Protein AF-A0A3C1A4G2-F1 (afdb_monomer)

Foldseek 3Di:
DAWFQFKKKKAWCDFADDDPFDDHGFIWIDLPPDIDGGDDPQQCVVCVVVLRCLRRPDADPPDPDRQWDWDARPPVRRIIMIMGTDPVDRSDDPDD

Nearest PDB structures (foldseek):
  6unq-assembly1_A  TM=2.498E-01  e=4.099E+00  Homo sapiens
  1rz2-assembly1_A  TM=2.563E-01  e=4.904E+00  Bacillus anthracis str. Ames
  1pyb-assembly2_D  TM=3.276E-01  e=7.911E+00  Aquifex aeolicus
  6unr-assembly1_A  TM=2.604E-01  e=7.452E+00  Homo sapiens

Radius of gyration: 13.67 Å; Cα contacts (8 Å, |Δi|>4): 179; chains: 1; bounding box: 32×28×38 Å

pLDDT: mean 89.45, std 11.83, range [45.28, 97.94]

Solvent-accessible surface area (backbone atoms only — not comparable to full-atom values): 5611 Å² total; per-residue (Å²): 133,82,72,60,31,23,26,31,37,38,33,31,71,42,67,55,82,77,61,98,87,65,53,74,68,45,56,31,44,32,59,88,83,54,74,51,64,88,73,58,67,68,49,46,66,73,42,43,67,58,54,52,39,40,20,57,69,45,67,56,88,87,41,90,49,60,49,44,51,76,47,63,30,82,73,84,47,25,34,34,32,37,41,34,44,35,87,91,46,61,64,47,71,74,86,128

Secondary structure (DSSP, 8-state):
----EEEEEEEEEEESS--SS--TT-EEEE-SS-EES---HHHHHHHHHHHHHHHTT---TT-SSTTEEEEE-TTTT-EEEEEEEEEEEEEE----

Sequence (96 aa):
MADYGFKTKVTVKEINGDCEIHKVGDEIVCDGLAFEGKICSVALASMFPHIYALAWGAEFPWDKDKDITTWACPDRGKVIFELRRDRSNPWRQKER

Mean predicted aligned error: 4.76 Å

Structure (mmCIF, N/CA/C/O backbone):
data_AF-A0A3C1A4G2-F1
#
_entry.id   AF-A0A3C1A4G2-F1
#
loop_
_atom_site.group_PDB
_atom_site.id
_atom_site.type_symbol
_atom_site.label_atom_id
_atom_site.label_alt_id
_atom_site.label_comp_id
_atom_site.label_asym_id
_atom_site.label_entity_id
_atom_site.label_seq_id
_atom_site.pdbx_PDB_ins_code
_atom_site.Cartn_x
_atom_site.Cartn_y
_atom_site.Cartn_z
_atom_site.occupancy
_atom_site.B_iso_or_equiv
_atom_site.auth_seq_id
_atom_site.auth_comp_id
_atom_site.auth_asym_id
_atom_site.auth_atom_id
_atom_site.pdbx_PDB_model_num
ATOM 1 N N . MET A 1 1 ? 17.896 -4.994 -20.016 1.00 45.28 1 MET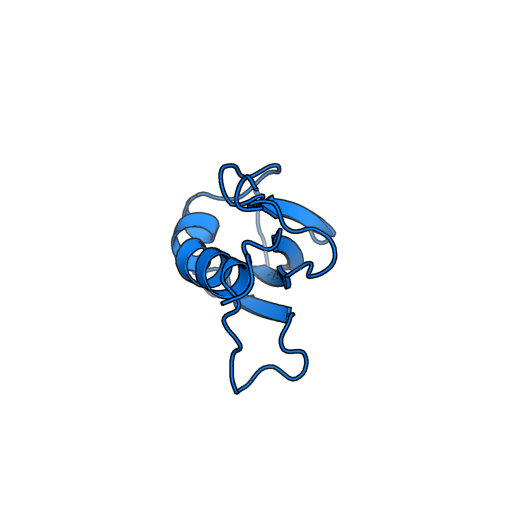 A N 1
ATOM 2 C CA . MET A 1 1 ? 17.215 -4.947 -18.706 1.00 45.28 1 MET A CA 1
ATOM 3 C C . MET A 1 1 ? 16.348 -3.707 -18.736 1.00 45.28 1 MET A C 1
ATOM 5 O O . MET A 1 1 ? 16.916 -2.628 -18.801 1.00 45.28 1 MET A O 1
ATOM 9 N N . ALA A 1 2 ? 15.031 -3.877 -18.886 1.00 45.59 2 ALA A N 1
ATOM 10 C CA . ALA A 1 2 ? 14.098 -2.768 -19.094 1.00 45.59 2 ALA A CA 1
ATOM 11 C C . ALA A 1 2 ? 14.112 -1.815 -17.894 1.00 45.59 2 ALA A C 1
ATOM 13 O O . ALA A 1 2 ? 14.386 -2.256 -16.786 1.00 45.59 2 ALA A O 1
ATOM 14 N N . ASP A 1 3 ? 13.862 -0.535 -18.137 1.00 56.97 3 ASP A N 1
ATOM 15 C CA . ASP A 1 3 ? 13.741 0.539 -17.152 1.00 56.97 3 ASP A CA 1
ATOM 16 C C . ASP A 1 3 ? 12.428 0.392 -16.371 1.00 56.97 3 ASP A C 1
ATOM 18 O O . ASP A 1 3 ? 11.365 0.386 -16.986 1.00 56.97 3 ASP A O 1
ATOM 22 N N . TYR A 1 4 ? 12.452 0.213 -15.044 1.00 61.53 4 TYR A N 1
ATOM 23 C CA . TYR A 1 4 ? 11.219 -0.156 -14.333 1.00 61.53 4 TYR A CA 1
ATOM 24 C C . TYR A 1 4 ? 11.188 0.269 -12.863 1.00 61.53 4 TYR A C 1
ATOM 26 O O . TYR A 1 4 ? 11.518 -0.488 -11.960 1.00 61.53 4 TYR A O 1
ATOM 34 N N . GLY A 1 5 ? 10.756 1.505 -12.625 1.00 80.56 5 GLY A N 1
ATOM 35 C CA . GLY A 1 5 ? 10.133 1.885 -11.359 1.00 80.56 5 GLY A CA 1
ATOM 36 C C . GLY A 1 5 ? 8.688 2.288 -11.635 1.00 80.56 5 GLY A C 1
ATOM 37 O O . GLY A 1 5 ? 8.485 3.283 -12.329 1.00 80.56 5 GLY A O 1
ATOM 38 N N . PHE A 1 6 ? 7.707 1.513 -11.171 1.00 89.25 6 PHE A N 1
ATOM 39 C CA . PHE A 1 6 ? 6.278 1.677 -11.483 1.00 89.25 6 PHE A CA 1
ATOM 40 C C . PHE A 1 6 ? 5.483 2.287 -10.347 1.00 89.25 6 PHE A C 1
ATOM 42 O O . PHE A 1 6 ? 5.454 1.690 -9.271 1.00 89.25 6 PHE A O 1
ATOM 49 N N . LYS A 1 7 ? 4.760 3.389 -10.591 1.00 92.06 7 LYS A N 1
ATOM 50 C CA . LYS A 1 7 ? 3.946 4.035 -9.549 1.00 92.06 7 LYS A CA 1
ATOM 51 C C . LYS A 1 7 ? 3.075 3.013 -8.828 1.00 92.06 7 LYS A C 1
ATOM 53 O O . LYS A 1 7 ? 2.499 2.121 -9.448 1.00 92.06 7 LYS A O 1
ATOM 58 N N . THR A 1 8 ? 2.987 3.145 -7.513 1.00 94.56 8 THR A N 1
ATOM 59 C CA . THR A 1 8 ? 2.138 2.282 -6.695 1.00 94.56 8 THR A CA 1
ATOM 60 C C . THR A 1 8 ? 1.061 3.111 -6.024 1.00 94.56 8 THR A C 1
ATOM 62 O O . THR A 1 8 ? 1.268 4.272 -5.675 1.00 94.56 8 THR A 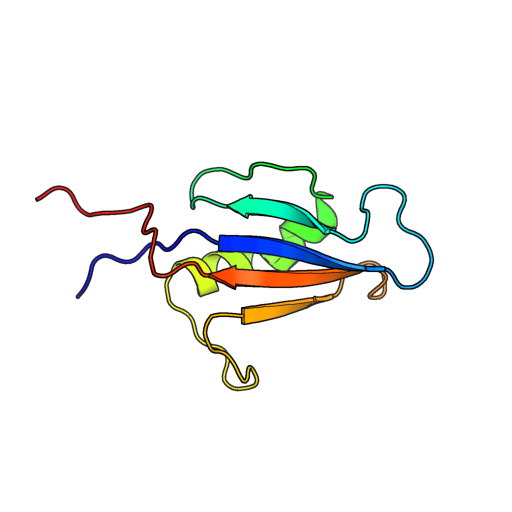O 1
ATOM 65 N N . LYS A 1 9 ? -0.113 2.518 -5.860 1.00 96.19 9 LYS A N 1
ATOM 66 C CA . LY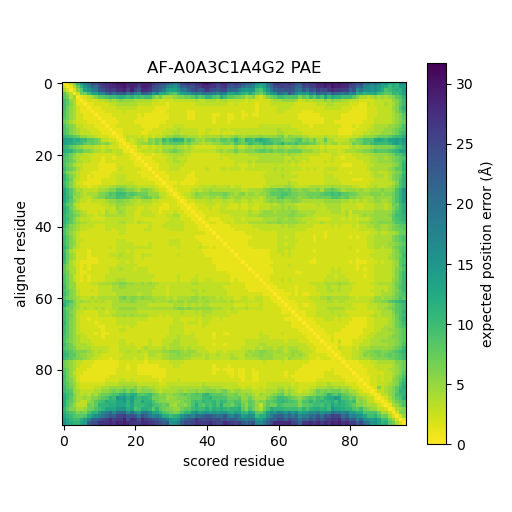S A 1 9 ? -1.241 3.115 -5.165 1.00 96.19 9 LYS A CA 1
ATOM 67 C C . LYS A 1 9 ? -1.656 2.208 -4.028 1.00 96.19 9 LYS A C 1
ATOM 69 O O . LYS A 1 9 ? -1.884 1.020 -4.230 1.00 96.19 9 LYS A O 1
ATOM 74 N N . VAL A 1 10 ? -1.774 2.783 -2.847 1.00 97.25 10 VAL A N 1
ATOM 75 C CA . VAL A 1 10 ? -2.336 2.144 -1.666 1.00 97.25 10 VAL A CA 1
ATOM 76 C C . VAL A 1 10 ? -3.777 2.612 -1.543 1.00 97.25 10 VAL A C 1
ATOM 78 O O . VAL A 1 10 ? -4.038 3.806 -1.627 1.00 97.25 10 VAL A O 1
ATOM 81 N N . THR A 1 11 ? -4.718 1.697 -1.356 1.00 97.88 11 THR A N 1
ATOM 82 C CA . THR A 1 11 ? -6.137 2.010 -1.155 1.00 97.88 11 THR A CA 1
ATOM 83 C C . THR A 1 11 ? -6.645 1.313 0.096 1.00 97.88 11 THR A C 1
ATOM 85 O O . THR A 1 11 ? -6.404 0.121 0.280 1.00 97.88 11 THR A O 1
ATOM 88 N N . VAL A 1 12 ? -7.377 2.022 0.951 1.00 97.81 12 VAL A N 1
ATOM 89 C CA . VAL A 1 12 ? -8.058 1.403 2.094 1.00 97.81 12 VAL A CA 1
ATOM 90 C C . VAL A 1 12 ? -9.296 0.660 1.596 1.00 97.81 12 VAL A C 1
ATOM 92 O O . VAL A 1 12 ? -10.256 1.279 1.135 1.00 97.81 12 VAL A O 1
ATOM 95 N N . LYS A 1 13 ? -9.284 -0.672 1.685 1.00 97.56 13 LYS A N 1
ATOM 96 C CA . LYS A 1 13 ? -10.389 -1.529 1.225 1.00 97.56 13 LYS A CA 1
ATOM 97 C C . LYS A 1 13 ? -11.424 -1.777 2.300 1.00 97.56 13 LYS A C 1
ATOM 99 O O . LYS A 1 13 ? -12.615 -1.783 2.010 1.00 97.56 13 LYS A O 1
ATOM 104 N N . GLU A 1 14 ? -10.959 -2.004 3.518 1.00 97.00 14 GLU A N 1
ATOM 105 C CA . GLU A 1 14 ? -11.796 -2.468 4.614 1.00 97.00 14 GLU A CA 1
ATOM 106 C C . GLU A 1 14 ? -11.260 -1.933 5.935 1.00 97.00 14 GLU A C 1
ATOM 108 O O . GLU A 1 14 ? -10.045 -1.820 6.122 1.00 97.00 14 GLU A O 1
ATOM 113 N N . ILE A 1 15 ? -12.177 -1.613 6.846 1.00 96.50 15 ILE A N 1
ATOM 114 C CA . ILE A 1 15 ? -11.867 -1.272 8.229 1.00 96.50 15 ILE A CA 1
ATOM 115 C C . ILE A 1 15 ? -12.692 -2.192 9.125 1.00 96.50 15 ILE A C 1
ATOM 117 O O . ILE A 1 15 ? -13.920 -2.163 9.101 1.00 96.50 15 ILE A O 1
ATOM 121 N N . ASN A 1 16 ? -11.988 -2.998 9.910 1.00 92.31 16 ASN A N 1
ATOM 122 C CA . ASN A 1 16 ? -12.521 -3.910 10.906 1.00 92.31 16 ASN A CA 1
ATOM 123 C C . ASN A 1 16 ? -12.415 -3.267 12.288 1.00 92.31 16 ASN A C 1
ATOM 125 O O . ASN A 1 16 ? -11.334 -3.196 12.874 1.00 92.31 16 ASN A O 1
ATOM 129 N N . GLY A 1 17 ? -13.552 -2.805 12.806 1.00 88.56 17 GLY A N 1
ATOM 130 C CA . GLY A 1 17 ? -13.617 -2.027 14.041 1.00 88.56 17 GLY A CA 1
ATOM 131 C C . GLY A 1 17 ? -13.464 -0.534 13.765 1.00 88.56 17 GLY A C 1
ATOM 132 O O . GLY A 1 17 ? -14.152 0.009 12.901 1.00 88.56 17 GLY A O 1
ATOM 133 N N . ASP A 1 18 ? -12.583 0.129 14.509 1.00 89.06 18 ASP A N 1
ATOM 134 C CA . ASP A 1 18 ? -12.348 1.569 14.435 1.00 89.06 18 ASP A CA 1
ATOM 135 C C . ASP A 1 18 ? -10.935 1.912 13.935 1.00 89.06 18 ASP A C 1
ATOM 137 O O . ASP A 1 18 ? -9.939 1.274 14.277 1.00 89.06 18 ASP A O 1
ATOM 141 N N . CYS A 1 19 ? -10.846 2.964 13.122 1.00 93.31 19 CYS A N 1
ATOM 142 C CA . CYS A 1 19 ? -9.598 3.650 12.820 1.00 93.31 19 CYS A CA 1
ATOM 143 C C . CYS A 1 19 ? -9.875 5.153 12.774 1.00 93.31 19 CYS A C 1
ATOM 145 O O . CYS A 1 19 ? -10.693 5.612 11.982 1.00 93.31 19 CYS A O 1
ATOM 147 N N . GLU A 1 20 ? -9.188 5.930 13.607 1.00 91.88 20 GLU A N 1
ATOM 148 C CA . GLU A 1 20 ? -9.396 7.385 13.683 1.00 91.88 20 GLU A CA 1
ATOM 149 C C . GLU A 1 20 ? -8.719 8.150 12.533 1.00 91.88 20 GLU A C 1
ATOM 151 O O . GLU A 1 20 ? -9.020 9.317 12.287 1.00 91.88 20 GLU A O 1
ATOM 156 N N . ILE A 1 21 ? -7.790 7.495 11.830 1.00 93.69 21 ILE A N 1
ATOM 157 C CA . ILE A 1 21 ? -6.938 8.119 10.810 1.00 93.69 21 ILE A CA 1
ATOM 158 C C . ILE A 1 21 ? -7.481 7.868 9.402 1.00 93.69 21 ILE A C 1
ATOM 160 O O . ILE A 1 21 ? -7.449 8.771 8.568 1.00 93.69 21 ILE A O 1
ATOM 164 N N . HIS A 1 22 ? -7.952 6.648 9.144 1.00 94.62 22 HIS A N 1
ATOM 165 C CA . HIS A 1 22 ? -8.274 6.158 7.808 1.00 94.62 22 HIS A CA 1
ATOM 166 C C . HIS A 1 22 ? -9.768 5.925 7.611 1.00 94.62 22 HIS A C 1
ATOM 168 O O . HIS A 1 22 ? -10.490 5.585 8.549 1.00 94.62 22 HIS A O 1
ATOM 174 N N . LYS A 1 23 ? -10.214 6.045 6.361 1.00 95.31 23 LYS A N 1
ATOM 175 C CA . LYS A 1 23 ? -11.562 5.703 5.900 1.00 95.31 23 LYS A CA 1
ATOM 176 C C . LYS A 1 23 ? -11.484 4.805 4.672 1.00 95.31 23 LYS A C 1
ATOM 178 O O . LYS A 1 23 ? -10.526 4.863 3.906 1.00 95.31 23 LYS A O 1
ATOM 183 N N . VAL A 1 24 ? -12.505 3.971 4.476 1.00 97.00 24 VAL A N 1
ATOM 184 C CA . VAL A 1 24 ? -12.617 3.150 3.262 1.00 97.00 24 VAL A CA 1
ATOM 185 C C . VAL A 1 24 ? -12.635 4.060 2.035 1.00 97.00 24 VAL A C 1
ATOM 187 O O . VAL A 1 24 ? -13.404 5.019 1.986 1.00 97.00 24 VAL A O 1
ATOM 190 N N . GLY A 1 25 ? -11.782 3.748 1.061 1.00 96.31 25 GLY A N 1
ATOM 191 C CA . GLY A 1 25 ? -11.584 4.550 -0.144 1.00 96.31 25 GLY A CA 1
ATOM 192 C C . GLY A 1 25 ? -10.478 5.601 -0.049 1.00 96.31 25 GLY A C 1
ATOM 193 O O . GLY A 1 25 ? -10.194 6.223 -1.067 1.00 96.31 25 GLY A O 1
ATOM 194 N N . ASP A 1 26 ? -9.826 5.787 1.105 1.00 96.56 26 ASP A N 1
ATOM 195 C CA . ASP A 1 26 ? -8.619 6.618 1.167 1.00 96.56 26 ASP A CA 1
ATOM 196 C C . ASP A 1 26 ? -7.543 6.046 0.236 1.00 96.56 26 ASP A C 1
ATOM 198 O O . ASP A 1 26 ? -7.254 4.844 0.260 1.00 96.56 26 ASP A O 1
ATOM 202 N N . GLU A 1 27 ? -6.929 6.923 -0.555 1.00 96.81 27 GLU A N 1
ATOM 203 C CA . GLU A 1 27 ? -5.870 6.579 -1.497 1.00 96.81 27 GLU A CA 1
ATOM 204 C C . GLU A 1 27 ? -4.567 7.289 -1.124 1.00 96.81 27 GLU A C 1
ATOM 206 O O . GLU A 1 27 ? -4.557 8.474 -0.781 1.00 96.81 27 GLU A O 1
ATOM 211 N N . ILE A 1 28 ? -3.457 6.557 -1.211 1.00 95.62 28 ILE A N 1
ATOM 212 C CA . ILE A 1 28 ? -2.105 7.106 -1.124 1.00 95.62 28 ILE A CA 1
ATOM 213 C C . ILE A 1 28 ? -1.348 6.708 -2.384 1.00 95.62 28 ILE A C 1
ATOM 215 O O . ILE A 1 28 ? -1.232 5.522 -2.699 1.00 95.62 28 ILE A O 1
ATOM 219 N N . VAL A 1 29 ? -0.818 7.692 -3.100 1.00 94.44 29 VAL A N 1
ATOM 220 C CA . VAL A 1 29 ? 0.002 7.470 -4.292 1.00 94.44 29 VAL A CA 1
ATOM 221 C C . VAL A 1 29 ? 1.470 7.523 -3.894 1.00 94.44 29 VAL A C 1
ATOM 223 O O . VAL A 1 29 ? 1.903 8.430 -3.191 1.00 94.44 29 VAL A O 1
ATOM 226 N N . CYS A 1 30 ? 2.237 6.534 -4.338 1.00 91.12 30 CYS A N 1
ATOM 227 C CA . CYS A 1 30 ? 3.676 6.459 -4.154 1.00 91.12 30 CYS A CA 1
ATOM 228 C C . CYS A 1 30 ? 4.356 6.445 -5.524 1.00 91.12 30 CYS A C 1
ATOM 230 O O . CYS A 1 30 ? 4.205 5.506 -6.315 1.00 91.12 30 CYS A O 1
ATOM 232 N N . ASP A 1 31 ? 5.117 7.499 -5.799 1.00 84.50 31 ASP A N 1
ATOM 233 C CA . ASP A 1 31 ? 5.844 7.696 -7.054 1.00 84.50 31 ASP A CA 1
ATOM 234 C C . ASP A 1 31 ? 7.327 7.304 -6.952 1.00 84.50 31 ASP A C 1
ATOM 236 O O . ASP A 1 31 ? 8.149 7.729 -7.758 1.00 84.50 31 ASP A O 1
ATOM 240 N N . GLY A 1 32 ? 7.674 6.498 -5.946 1.00 77.75 32 GLY A N 1
ATOM 241 C CA . GLY A 1 32 ? 9.032 6.024 -5.691 1.00 77.75 32 GLY A CA 1
ATOM 242 C C . GLY A 1 32 ? 9.946 7.026 -4.979 1.00 77.75 32 GLY A C 1
ATOM 243 O O . GLY A 1 32 ? 10.983 6.603 -4.464 1.00 77.75 32 GLY A O 1
ATOM 244 N N . LEU A 1 33 ? 9.574 8.308 -4.903 1.00 80.75 33 LEU A N 1
ATOM 245 C CA . LEU A 1 33 ? 10.312 9.346 -4.170 1.00 80.75 33 LEU A CA 1
ATOM 246 C C . LEU A 1 33 ? 9.495 9.915 -3.010 1.00 80.75 33 LEU A C 1
ATOM 248 O O . LEU A 1 33 ? 10.037 10.152 -1.930 1.00 80.75 33 LEU A O 1
ATOM 252 N N . ALA A 1 34 ? 8.199 10.113 -3.227 1.00 87.06 34 ALA A N 1
ATOM 253 C CA . ALA A 1 34 ? 7.278 10.717 -2.287 1.00 87.06 34 ALA A CA 1
ATOM 254 C C . ALA A 1 34 ? 6.009 9.869 -2.113 1.00 87.06 34 ALA A C 1
ATOM 256 O O . ALA A 1 34 ? 5.701 8.955 -2.884 1.00 87.06 34 ALA A O 1
ATOM 257 N N . PHE A 1 35 ? 5.281 10.192 -1.046 1.00 92.00 35 PHE A N 1
ATOM 258 C CA . PHE A 1 35 ? 3.957 9.663 -0.753 1.00 92.00 35 PHE A CA 1
ATOM 259 C C . PHE A 1 35 ? 2.976 10.829 -0.720 1.00 92.00 35 PHE A C 1
ATOM 261 O O . PHE A 1 35 ? 3.145 11.762 0.066 1.00 92.00 35 PHE A O 1
ATOM 268 N N . GLU A 1 36 ? 1.946 10.759 -1.551 1.00 93.50 36 GLU A N 1
ATOM 269 C CA . GLU A 1 36 ? 0.864 11.734 -1.600 1.00 93.50 36 GLU A CA 1
ATOM 270 C C . GLU A 1 36 ? -0.401 11.111 -1.019 1.00 93.50 36 GLU A C 1
ATOM 272 O O . GLU A 1 36 ? -0.910 10.120 -1.538 1.00 93.50 36 GLU A O 1
ATOM 277 N N . GLY A 1 37 ? -0.902 11.682 0.074 1.00 92.75 37 GLY A N 1
ATOM 278 C CA . GLY A 1 37 ? -2.078 11.186 0.783 1.00 92.75 37 GLY A CA 1
ATOM 279 C C . GLY A 1 37 ? -1.850 11.107 2.289 1.00 92.75 37 GLY A C 1
ATOM 280 O O . GLY A 1 37 ? -0.761 11.378 2.796 1.00 92.75 37 GLY A O 1
ATOM 281 N N . LYS A 1 38 ? -2.901 10.748 3.028 1.00 91.62 38 LYS A N 1
ATOM 282 C CA . LYS A 1 38 ? -2.813 10.556 4.480 1.00 91.62 38 LYS A CA 1
ATOM 283 C C . LYS A 1 38 ? -2.534 9.094 4.782 1.00 91.62 38 LYS A C 1
ATOM 285 O O . LYS A 1 38 ? -3.360 8.237 4.489 1.00 91.62 38 LYS A O 1
ATOM 290 N N . ILE A 1 39 ? -1.395 8.819 5.412 1.00 93.62 39 ILE A N 1
ATOM 291 C CA . ILE A 1 39 ? -1.066 7.489 5.921 1.00 93.62 39 ILE A CA 1
ATOM 292 C C . ILE A 1 39 ? -0.527 7.555 7.342 1.00 93.62 39 ILE A C 1
ATOM 294 O O . ILE A 1 39 ? 0.312 8.393 7.667 1.00 93.62 39 ILE A O 1
ATOM 298 N N . CYS A 1 40 ? -1.020 6.662 8.201 1.00 94.00 40 CYS A N 1
ATOM 299 C CA . CYS A 1 40 ? -0.453 6.471 9.528 1.00 94.00 40 CYS A CA 1
ATOM 300 C C . CYS A 1 40 ? 0.994 5.966 9.418 1.00 94.00 40 CYS A C 1
ATOM 302 O O . CYS A 1 40 ? 1.268 4.998 8.705 1.00 94.00 40 CYS A O 1
ATOM 304 N N . SER A 1 41 ? 1.914 6.566 10.176 1.00 94.06 41 SER A N 1
ATOM 305 C CA . SER A 1 41 ? 3.346 6.240 10.141 1.00 94.06 41 SER A CA 1
ATOM 306 C C . SER A 1 41 ? 3.637 4.765 10.426 1.00 94.06 41 SER A C 1
ATOM 308 O O . SER A 1 41 ? 4.546 4.192 9.833 1.00 94.06 41 SER A O 1
ATOM 310 N N . VAL A 1 42 ? 2.848 4.132 11.301 1.00 94.00 42 VAL A N 1
ATOM 311 C CA . VAL A 1 42 ? 2.999 2.708 11.643 1.00 94.00 42 VAL A CA 1
ATOM 312 C C . VAL A 1 42 ? 2.615 1.820 10.455 1.00 94.00 42 VAL A C 1
ATOM 314 O O . VAL A 1 42 ? 3.341 0.884 10.119 1.00 94.00 42 VAL A O 1
ATOM 317 N N . ALA A 1 43 ? 1.506 2.141 9.77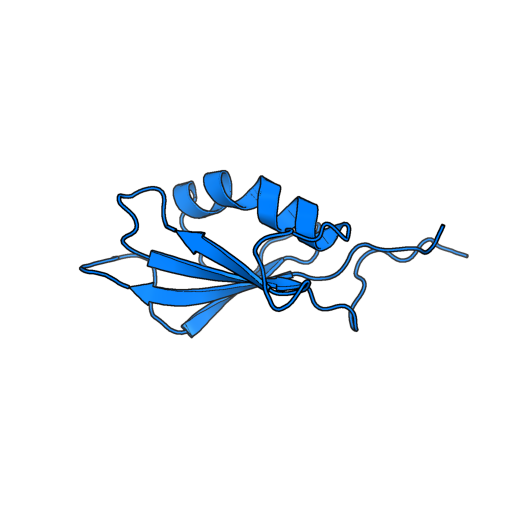7 1.00 95.81 43 ALA A N 1
ATOM 318 C CA . ALA A 1 43 ? 1.083 1.427 8.576 1.00 95.81 43 ALA A CA 1
ATOM 319 C C . ALA A 1 43 ? 2.123 1.593 7.459 1.00 95.81 43 ALA A C 1
ATOM 321 O O . ALA A 1 43 ? 2.583 0.590 6.909 1.00 95.81 43 ALA A O 1
ATOM 322 N N . LEU A 1 44 ? 2.569 2.831 7.206 1.00 95.38 44 LEU A N 1
ATOM 323 C CA . LEU A 1 44 ? 3.602 3.128 6.214 1.00 95.38 44 LEU A CA 1
ATOM 324 C C . LEU A 1 44 ? 4.888 2.345 6.490 1.00 95.38 44 LEU A C 1
ATOM 326 O O . LEU A 1 44 ? 5.358 1.642 5.605 1.00 95.38 44 LEU A O 1
ATOM 330 N N . ALA A 1 45 ? 5.425 2.406 7.710 1.00 95.50 45 ALA A N 1
ATOM 331 C CA . ALA A 1 45 ? 6.667 1.717 8.057 1.00 95.50 45 ALA A CA 1
ATOM 332 C C . ALA A 1 45 ? 6.574 0.195 7.852 1.00 95.50 45 ALA A C 1
ATOM 334 O O . ALA A 1 45 ? 7.514 -0.413 7.343 1.00 95.50 45 ALA A O 1
ATOM 335 N N . SER A 1 46 ? 5.435 -0.418 8.198 1.00 96.50 46 SER A N 1
ATOM 336 C CA . SER A 1 46 ? 5.231 -1.865 8.024 1.00 96.50 46 SER A CA 1
ATOM 337 C C . SER A 1 46 ? 5.110 -2.290 6.556 1.00 96.50 46 SER A C 1
ATOM 339 O O . SER A 1 46 ? 5.567 -3.363 6.169 1.00 96.50 46 SER A O 1
ATOM 341 N N . MET A 1 47 ? 4.509 -1.435 5.731 1.00 95.81 47 MET A N 1
ATOM 342 C CA . MET A 1 47 ? 4.115 -1.757 4.364 1.00 95.81 47 MET A CA 1
ATOM 343 C C . MET A 1 47 ? 5.140 -1.278 3.330 1.00 95.81 47 MET A C 1
ATOM 345 O O . MET A 1 47 ? 5.201 -1.821 2.229 1.00 95.81 47 MET A O 1
ATOM 349 N N . PHE A 1 48 ? 5.981 -0.300 3.686 1.00 95.00 48 PHE A N 1
ATOM 350 C CA . PHE A 1 48 ? 6.969 0.316 2.801 1.00 95.00 48 PHE A CA 1
ATOM 351 C C . PHE A 1 48 ? 7.849 -0.695 2.048 1.00 95.00 48 PHE A C 1
ATOM 353 O O . PHE A 1 48 ? 7.971 -0.543 0.832 1.00 95.00 48 PHE A O 1
ATOM 360 N N . PRO A 1 49 ? 8.393 -1.762 2.674 1.00 94.62 49 PRO A N 1
ATOM 361 C CA . PRO A 1 49 ? 9.177 -2.756 1.939 1.00 94.62 49 PRO A CA 1
ATOM 362 C C . PRO A 1 49 ? 8.391 -3.437 0.808 1.00 94.62 49 PRO A C 1
ATOM 364 O O . PRO A 1 49 ? 8.946 -3.689 -0.257 1.00 94.62 49 PRO A O 1
ATOM 367 N N . HIS A 1 50 ? 7.095 -3.690 1.009 1.00 94.50 50 HIS A N 1
ATOM 368 C CA . HIS A 1 50 ? 6.224 -4.328 0.018 1.00 94.50 50 HIS A CA 1
ATOM 369 C C . HIS A 1 50 ? 5.828 -3.362 -1.094 1.00 94.50 50 HIS A C 1
ATOM 371 O O . HIS A 1 50 ? 5.853 -3.745 -2.264 1.00 94.50 50 HIS A O 1
ATOM 377 N N . ILE A 1 51 ? 5.528 -2.107 -0.738 1.00 94.69 51 ILE A N 1
ATOM 378 C CA . ILE A 1 51 ? 5.310 -1.027 -1.707 1.00 94.69 51 ILE A CA 1
ATOM 379 C C . ILE A 1 51 ? 6.534 -0.943 -2.613 1.00 94.69 51 ILE A C 1
ATOM 381 O O . ILE A 1 51 ? 6.403 -1.091 -3.821 1.00 94.69 51 ILE A O 1
ATOM 385 N N . TYR A 1 52 ? 7.725 -0.802 -2.029 1.00 92.38 52 TYR A N 1
ATOM 386 C CA . TYR A 1 52 ? 8.969 -0.653 -2.774 1.00 92.38 52 TYR A CA 1
ATOM 387 C C . TYR A 1 52 ? 9.284 -1.880 -3.641 1.00 92.38 52 TYR A C 1
ATOM 389 O O . TYR A 1 52 ? 9.645 -1.728 -4.806 1.00 92.38 52 TYR A O 1
ATOM 397 N N . ALA A 1 53 ? 9.092 -3.095 -3.121 1.00 92.50 53 ALA A N 1
ATOM 398 C CA . ALA A 1 53 ? 9.283 -4.323 -3.889 1.00 92.50 53 ALA A CA 1
ATOM 399 C C . ALA A 1 53 ? 8.352 -4.392 -5.113 1.00 92.50 53 ALA A C 1
ATOM 401 O O . ALA A 1 53 ? 8.824 -4.628 -6.227 1.00 92.50 53 ALA A O 1
ATOM 402 N N . LEU A 1 54 ? 7.048 -4.138 -4.938 1.00 92.81 54 LEU A N 1
ATOM 403 C CA . LEU A 1 54 ? 6.082 -4.098 -6.046 1.00 92.81 54 LEU A CA 1
ATOM 404 C C . LEU A 1 54 ? 6.471 -3.064 -7.094 1.00 92.81 54 LEU A C 1
ATOM 406 O O . LEU A 1 54 ? 6.424 -3.330 -8.297 1.00 92.81 54 LEU A O 1
ATOM 410 N N . ALA A 1 55 ? 6.876 -1.895 -6.622 1.00 91.31 55 ALA A N 1
ATOM 411 C CA . ALA A 1 55 ? 7.275 -0.772 -7.441 1.00 91.31 55 ALA A CA 1
ATOM 412 C C . ALA A 1 55 ? 8.478 -1.125 -8.351 1.00 91.31 55 ALA A C 1
ATOM 414 O O . ALA A 1 55 ? 8.536 -0.691 -9.501 1.00 91.31 55 ALA A O 1
ATOM 415 N N . TRP A 1 56 ? 9.365 -2.009 -7.882 1.00 90.12 56 TRP A N 1
ATOM 416 C CA . TRP A 1 56 ? 10.492 -2.593 -8.623 1.00 90.12 56 TRP A CA 1
ATOM 417 C C . TRP A 1 56 ? 10.194 -3.960 -9.249 1.00 90.12 56 TRP A C 1
ATOM 419 O O . TRP A 1 56 ? 11.095 -4.772 -9.439 1.00 90.12 56 TRP A O 1
ATOM 429 N N . GLY A 1 57 ? 8.939 -4.251 -9.582 1.00 89.44 57 GLY A N 1
ATOM 430 C CA . GLY A 1 57 ? 8.623 -5.435 -10.381 1.00 89.44 57 GLY A CA 1
ATOM 431 C C . GLY A 1 57 ? 8.499 -6.743 -9.598 1.00 89.44 57 GLY A C 1
ATOM 432 O O . GLY A 1 57 ? 8.358 -7.784 -10.231 1.00 89.44 57 GLY A O 1
ATOM 433 N N . ALA A 1 58 ? 8.514 -6.730 -8.259 1.00 92.00 58 ALA A N 1
ATOM 434 C CA . ALA A 1 58 ? 8.262 -7.949 -7.492 1.00 92.00 58 ALA A CA 1
ATOM 435 C C . ALA A 1 58 ? 6.863 -8.508 -7.790 1.00 92.00 58 ALA A C 1
ATOM 437 O O . ALA A 1 58 ? 5.914 -7.760 -8.047 1.00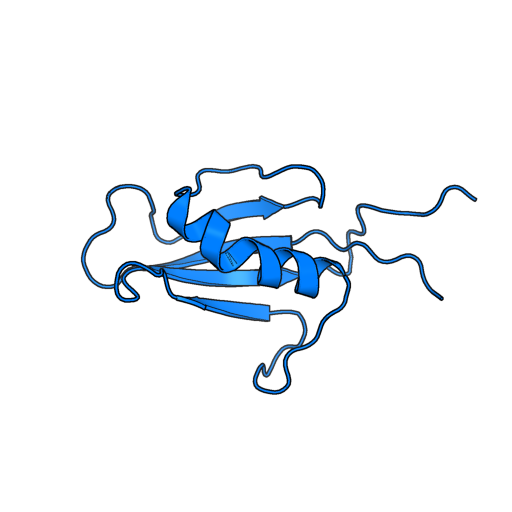 92.00 58 ALA A O 1
ATOM 438 N N . GLU A 1 59 ? 6.747 -9.829 -7.743 1.00 94.62 59 GLU A N 1
ATOM 439 C CA . GLU A 1 59 ? 5.496 -10.558 -7.913 1.00 94.62 59 GLU A CA 1
ATOM 440 C C . GLU A 1 59 ? 5.394 -11.581 -6.790 1.00 94.62 59 GLU A C 1
ATOM 442 O O . GLU A 1 59 ? 6.325 -12.356 -6.555 1.00 94.62 59 GLU A O 1
ATOM 447 N N . PHE A 1 60 ? 4.269 -11.589 -6.083 1.00 92.88 60 PHE A N 1
ATOM 448 C CA . PHE A 1 60 ? 4.068 -12.524 -4.988 1.00 92.88 60 PHE A CA 1
ATOM 449 C C . PHE A 1 60 ? 3.376 -13.798 -5.493 1.00 92.88 60 PHE A C 1
ATOM 451 O O . PHE A 1 60 ? 2.418 -13.729 -6.274 1.00 92.88 60 PHE A O 1
ATOM 458 N N . PRO A 1 61 ? 3.840 -14.995 -5.090 1.00 94.06 61 PRO A N 1
ATOM 459 C CA . PRO A 1 61 ? 3.337 -16.249 -5.645 1.00 94.06 61 PRO A CA 1
ATOM 460 C C . PRO A 1 61 ? 1.883 -16.541 -5.249 1.00 94.06 61 PRO A C 1
ATOM 462 O O . PRO A 1 61 ? 1.171 -17.165 -6.030 1.00 94.06 61 PRO A O 1
ATOM 465 N N . TRP A 1 62 ? 1.432 -16.056 -4.090 1.00 93.94 62 TRP A N 1
ATOM 466 C CA . TRP A 1 62 ? 0.067 -16.245 -3.585 1.00 93.94 62 TRP A CA 1
ATOM 467 C C . TRP A 1 62 ? -0.972 -15.299 -4.202 1.00 93.94 62 TRP A C 1
ATOM 469 O O . TRP A 1 62 ? -2.162 -15.613 -4.172 1.00 93.94 62 TRP A O 1
ATOM 479 N N . ASP A 1 63 ? -0.553 -14.172 -4.780 1.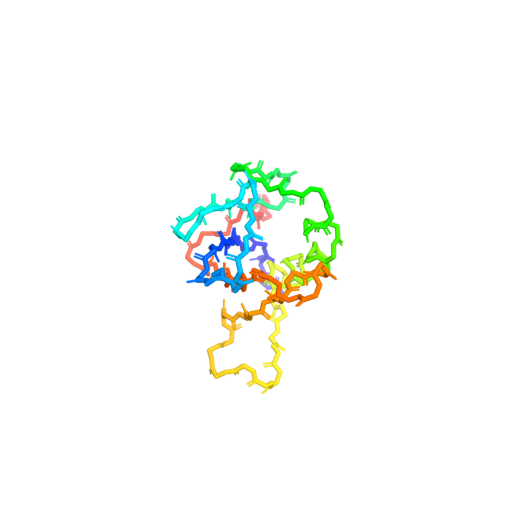00 96.38 63 ASP A N 1
ATOM 480 C CA . ASP A 1 63 ? -1.482 -13.211 -5.375 1.00 96.38 63 ASP A CA 1
ATOM 481 C C . ASP A 1 63 ? -1.965 -13.689 -6.751 1.00 96.38 63 ASP A C 1
ATOM 483 O O . ASP A 1 63 ? -1.179 -14.146 -7.593 1.00 96.38 63 ASP A O 1
ATOM 487 N N . LYS A 1 64 ? -3.283 -13.593 -6.981 1.00 94.50 64 LYS A N 1
ATOM 488 C CA . LYS A 1 64 ? -3.915 -13.945 -8.266 1.00 94.50 64 LYS A CA 1
ATOM 489 C C . LYS A 1 64 ? -3.547 -12.948 -9.360 1.00 94.50 64 LYS A C 1
ATOM 491 O O . LYS A 1 64 ? -3.224 -13.353 -10.472 1.00 94.50 64 LYS A O 1
ATOM 496 N N . ASP A 1 65 ? -3.610 -11.665 -9.027 1.00 95.50 65 ASP A N 1
ATOM 497 C CA . ASP A 1 65 ? -3.148 -10.572 -9.872 1.00 95.50 65 ASP A CA 1
ATOM 498 C C . ASP A 1 65 ? -1.743 -10.181 -9.410 1.00 95.50 65 ASP A C 1
ATOM 500 O O . ASP A 1 65 ? -1.544 -9.840 -8.249 1.00 95.50 65 ASP A O 1
ATOM 504 N N . LYS A 1 66 ? -0.755 -10.254 -10.306 1.00 94.31 66 LYS A N 1
ATOM 505 C CA . LYS A 1 66 ? 0.646 -9.977 -9.958 1.00 94.31 66 LYS A CA 1
ATOM 506 C C . LYS A 1 66 ? 0.924 -8.505 -9.693 1.00 94.31 66 LYS A C 1
ATOM 508 O O . LYS A 1 66 ? 1.998 -8.188 -9.187 1.00 94.31 66 LYS A O 1
ATOM 513 N N . ASP A 1 67 ? -0.017 -7.624 -10.011 1.00 94.88 67 ASP A N 1
ATOM 514 C CA . ASP A 1 67 ? 0.090 -6.188 -9.780 1.00 94.88 67 ASP A CA 1
ATOM 515 C C . ASP A 1 67 ? -0.664 -5.729 -8.527 1.00 94.88 67 ASP A C 1
ATOM 517 O O . ASP A 1 67 ? -0.600 -4.544 -8.197 1.00 94.88 67 ASP A O 1
ATOM 521 N N . ILE A 1 68 ? -1.335 -6.640 -7.810 1.00 96.25 68 ILE A N 1
ATOM 522 C CA . ILE A 1 68 ? -2.123 -6.334 -6.614 1.00 96.25 68 ILE A CA 1
ATOM 523 C C . ILE A 1 68 ? -1.706 -7.243 -5.459 1.00 96.25 68 ILE A C 1
ATOM 525 O O . ILE A 1 68 ? -1.720 -8.462 -5.587 1.00 96.25 68 ILE A O 1
ATOM 529 N N . THR A 1 69 ? -1.426 -6.651 -4.300 1.00 96.81 69 THR A N 1
ATOM 530 C CA . THR A 1 69 ? -1.310 -7.389 -3.035 1.00 96.81 69 THR A CA 1
ATOM 531 C C . THR A 1 69 ? -2.111 -6.697 -1.942 1.00 96.81 69 THR A C 1
ATOM 533 O O . THR A 1 69 ? -2.423 -5.508 -2.040 1.00 96.81 69 THR A O 1
ATOM 536 N N . THR A 1 70 ? -2.444 -7.426 -0.884 1.00 96.62 70 THR A N 1
ATOM 537 C CA . THR A 1 70 ? -3.129 -6.862 0.283 1.00 96.62 70 THR A CA 1
ATOM 538 C C . THR A 1 70 ? -2.229 -6.867 1.503 1.00 96.62 70 THR A C 1
ATOM 540 O O . THR A 1 70 ? -1.496 -7.825 1.737 1.00 96.62 70 THR A O 1
ATOM 543 N N . TRP A 1 71 ? -2.336 -5.826 2.320 1.00 96.62 71 TRP A N 1
ATOM 544 C CA . TRP A 1 71 ? -1.590 -5.689 3.560 1.00 96.62 71 TRP A CA 1
ATOM 545 C C . TRP A 1 71 ? -2.528 -5.381 4.719 1.00 96.62 71 TRP A C 1
ATOM 547 O O . TRP A 1 71 ? -3.391 -4.508 4.622 1.00 96.62 71 TRP A O 1
ATOM 557 N N . ALA A 1 72 ? -2.350 -6.091 5.827 1.00 96.38 72 ALA A N 1
ATOM 558 C CA . ALA A 1 72 ? -3.111 -5.853 7.042 1.00 96.38 72 ALA A CA 1
ATOM 559 C C . ALA A 1 72 ? -2.378 -4.852 7.942 1.00 96.38 72 ALA A C 1
ATOM 561 O O . ALA A 1 72 ? -1.163 -4.928 8.126 1.00 96.38 72 ALA A O 1
ATOM 562 N N . CYS A 1 73 ? -3.128 -3.928 8.540 1.00 95.31 73 CYS A N 1
ATOM 563 C CA . CYS A 1 73 ? -2.605 -3.003 9.535 1.00 95.31 73 CYS A CA 1
ATOM 564 C C . CYS A 1 73 ? -1.918 -3.772 10.679 1.00 95.31 73 CYS A C 1
ATOM 566 O O . CYS A 1 73 ? -2.522 -4.695 11.231 1.00 95.31 73 CYS A O 1
ATOM 568 N N . PRO A 1 74 ? -0.704 -3.377 11.101 1.00 95.12 74 PRO A N 1
ATOM 569 C CA . PRO A 1 74 ? -0.022 -4.021 12.223 1.00 95.12 74 PRO A CA 1
ATOM 570 C C . PRO A 1 74 ? -0.758 -3.829 13.559 1.00 95.12 74 PRO A C 1
ATOM 572 O O . PRO A 1 74 ? -0.563 -4.621 14.479 1.00 95.12 74 PRO A O 1
ATOM 575 N N . ASP A 1 75 ? -1.647 -2.833 13.670 1.00 93.56 75 ASP A N 1
ATOM 576 C CA . ASP A 1 75 ? -2.587 -2.725 14.789 1.00 93.56 75 ASP A CA 1
ATOM 577 C C . ASP A 1 75 ? -3.731 -3.738 14.619 1.00 93.56 75 ASP A C 1
ATOM 579 O O . ASP A 1 75 ? -4.852 -3.400 14.234 1.00 93.56 75 ASP A O 1
ATOM 583 N N . ARG A 1 76 ? -3.406 -5.016 14.854 1.00 92.81 76 ARG A N 1
ATOM 584 C CA . ARG A 1 76 ? -4.339 -6.158 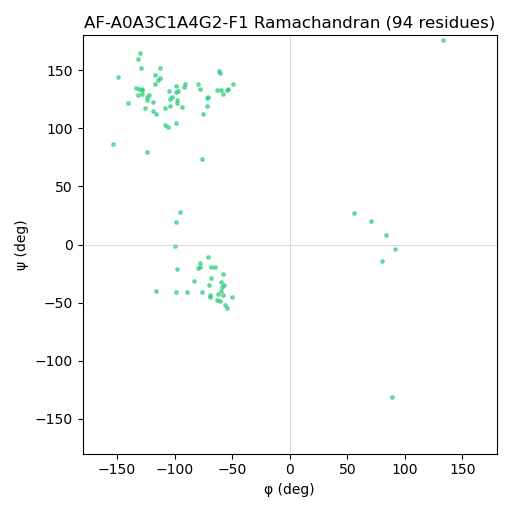14.912 1.00 92.81 76 ARG A CA 1
ATOM 585 C C . ARG A 1 76 ? -5.207 -6.355 13.662 1.00 92.81 76 ARG A C 1
ATOM 587 O O . ARG A 1 76 ? -6.304 -6.893 13.763 1.00 92.81 76 ARG A O 1
ATOM 594 N N . GLY A 1 77 ? -4.741 -5.927 12.491 1.00 93.19 77 GLY A N 1
ATOM 595 C CA . GLY A 1 77 ? -5.470 -6.099 11.233 1.00 93.19 77 GLY A CA 1
ATOM 596 C C . GLY A 1 77 ? -6.724 -5.232 11.103 1.00 93.19 77 GLY A C 1
ATOM 597 O O . GLY A 1 77 ? -7.579 -5.537 10.276 1.00 93.19 77 GLY A O 1
ATOM 598 N N . LYS A 1 78 ? -6.838 -4.144 11.878 1.00 94.62 78 LYS A N 1
ATOM 599 C CA . LYS A 1 78 ? -7.996 -3.230 11.837 1.00 94.62 78 LYS A CA 1
ATOM 600 C C . LYS A 1 78 ? -8.269 -2.613 10.469 1.00 94.62 78 LYS A C 1
ATOM 602 O O . LYS A 1 78 ? -9.385 -2.196 10.208 1.00 94.62 78 LYS A O 1
ATOM 607 N N . VAL A 1 79 ? -7.263 -2.500 9.608 1.00 97.12 79 VAL A N 1
ATOM 608 C CA . VAL A 1 79 ? -7.407 -1.918 8.270 1.00 97.12 79 VAL A CA 1
ATOM 609 C C . VAL A 1 79 ? -6.771 -2.855 7.260 1.00 97.12 79 VAL A C 1
ATOM 611 O O . VAL A 1 79 ? -5.651 -3.319 7.484 1.00 97.12 79 VAL A O 1
ATOM 614 N N . ILE A 1 80 ? -7.469 -3.113 6.157 1.00 97.56 80 ILE A N 1
ATOM 615 C CA . ILE A 1 80 ? -6.937 -3.846 5.010 1.00 97.56 80 ILE A CA 1
ATOM 616 C C . ILE A 1 80 ? -6.631 -2.849 3.898 1.00 97.56 80 ILE A C 1
ATOM 618 O O . ILE A 1 80 ? -7.517 -2.152 3.393 1.00 97.56 80 ILE A O 1
ATOM 622 N N . PHE A 1 81 ? -5.361 -2.795 3.519 1.00 97.62 81 PHE A N 1
ATOM 623 C CA . PHE A 1 81 ? -4.854 -1.986 2.424 1.00 97.62 81 PHE A CA 1
ATOM 624 C C . PHE A 1 81 ? -4.688 -2.856 1.176 1.00 97.62 81 PHE A C 1
ATOM 626 O O . PHE A 1 81 ? -4.163 -3.963 1.254 1.00 97.62 81 PHE A O 1
ATOM 633 N N . GLU A 1 82 ? -5.100 -2.352 0.020 1.00 97.94 82 GLU A N 1
ATOM 634 C CA . GLU A 1 82 ? -4.733 -2.885 -1.293 1.00 97.94 82 GLU A CA 1
ATOM 635 C C . GLU A 1 82 ? -3.574 -2.052 -1.830 1.00 97.94 82 GLU A C 1
ATOM 637 O O . GLU A 1 82 ? -3.689 -0.832 -1.932 1.00 97.94 82 GLU A O 1
ATOM 642 N N . LEU A 1 83 ? -2.464 -2.693 -2.173 1.00 96.88 83 LEU A N 1
ATOM 643 C CA . LEU A 1 83 ? -1.364 -2.068 -2.889 1.00 96.88 83 LEU A CA 1
ATOM 644 C C . LEU A 1 83 ? -1.470 -2.511 -4.338 1.00 96.88 83 LEU A C 1
ATOM 646 O O . LEU A 1 83 ? -1.499 -3.708 -4.625 1.00 96.88 83 LEU A O 1
ATOM 650 N N . ARG A 1 84 ? -1.480 -1.547 -5.247 1.00 96.00 84 ARG A N 1
ATOM 651 C CA . ARG A 1 84 ? -1.533 -1.784 -6.682 1.00 96.00 84 ARG A CA 1
ATOM 652 C C . ARG A 1 84 ? -0.364 -1.108 -7.374 1.00 96.00 84 ARG A C 1
ATOM 654 O O . ARG A 1 84 ? -0.179 0.096 -7.223 1.00 96.00 84 ARG A O 1
ATOM 661 N N . ARG A 1 85 ? 0.387 -1.862 -8.170 1.00 93.56 85 ARG A N 1
ATOM 662 C CA . ARG A 1 85 ? 1.358 -1.335 -9.135 1.00 93.56 85 ARG A CA 1
ATOM 663 C C . ARG A 1 85 ? 0.633 -0.873 -10.398 1.00 93.56 85 ARG A C 1
ATOM 665 O O . ARG A 1 85 ? -0.215 -1.584 -10.925 1.00 93.56 85 ARG A O 1
ATOM 672 N N . ASP A 1 86 ? 1.032 0.274 -10.930 1.00 90.00 86 ASP A N 1
ATOM 673 C CA . ASP A 1 86 ? 0.602 0.767 -12.233 1.00 90.00 86 ASP A CA 1
ATOM 674 C C . ASP A 1 86 ? 1.730 0.628 -13.265 1.00 90.00 86 ASP A C 1
ATOM 676 O O . ASP A 1 86 ? 2.656 1.440 -13.334 1.00 90.00 86 ASP A O 1
ATOM 680 N N . ARG A 1 87 ? 1.635 -0.413 -14.101 1.00 84.25 87 ARG A N 1
ATOM 681 C CA . ARG A 1 87 ? 2.613 -0.671 -15.169 1.00 84.25 87 ARG A CA 1
ATOM 682 C C . ARG A 1 87 ? 2.579 0.357 -16.299 1.00 84.25 87 ARG A C 1
ATOM 684 O O . ARG A 1 87 ? 3.553 0.452 -17.042 1.00 84.25 87 ARG A O 1
ATOM 691 N N . SER A 1 88 ? 1.490 1.114 -16.440 1.00 82.25 88 SER A N 1
ATOM 692 C CA . SER A 1 88 ? 1.359 2.127 -17.493 1.00 82.25 88 SER A CA 1
ATOM 693 C C . SER A 1 88 ? 2.130 3.410 -17.178 1.00 82.25 88 SER A C 1
ATOM 695 O O . SER A 1 88 ? 2.464 4.160 -18.092 1.00 82.25 88 SER A O 1
ATOM 697 N N . ASN A 1 89 ? 2.470 3.633 -15.904 1.00 75.88 89 ASN A N 1
ATOM 698 C CA . ASN A 1 89 ? 3.077 4.869 -15.424 1.00 75.88 89 ASN A CA 1
ATOM 699 C C . ASN A 1 89 ? 4.412 4.610 -14.697 1.00 75.88 89 ASN A C 1
ATOM 701 O O . ASN A 1 89 ? 4.463 4.622 -13.461 1.00 75.88 89 ASN A O 1
ATOM 705 N N . PRO A 1 90 ? 5.521 4.396 -15.431 1.00 77.81 90 PRO A N 1
ATOM 706 C CA . PRO A 1 90 ? 6.846 4.322 -14.829 1.00 77.81 90 PRO A CA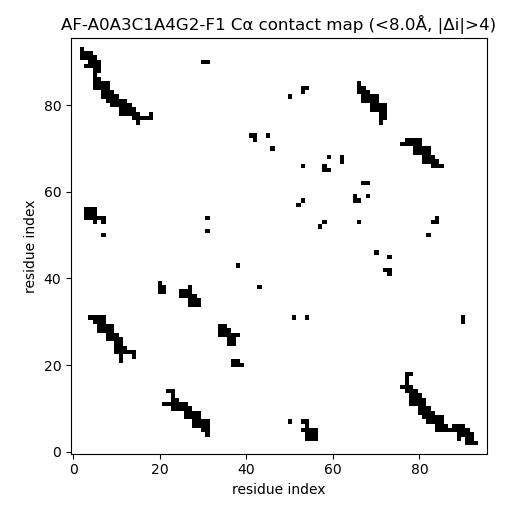 1
ATOM 707 C C . PRO A 1 90 ? 7.317 5.715 -14.375 1.00 77.81 90 PRO A C 1
ATOM 709 O O . PRO A 1 90 ? 7.348 6.655 -15.172 1.00 77.81 90 PRO A O 1
ATOM 712 N N . TRP A 1 91 ? 7.711 5.862 -13.106 1.00 74.31 91 TRP A N 1
ATOM 713 C CA . TRP A 1 91 ? 8.263 7.123 -12.584 1.00 74.31 91 TRP A CA 1
ATOM 714 C C . TRP A 1 91 ? 9.760 7.272 -12.881 1.00 74.31 91 TRP A C 1
ATOM 716 O O . TRP A 1 91 ? 10.245 8.386 -13.053 1.00 74.31 91 TRP A O 1
ATOM 726 N N . ARG A 1 92 ? 10.510 6.162 -12.936 1.00 69.19 92 ARG A N 1
ATOM 727 C CA . ARG A 1 92 ? 11.948 6.176 -13.229 1.00 69.19 92 ARG A CA 1
ATOM 728 C C . ARG A 1 92 ? 12.190 5.613 -14.617 1.00 69.19 92 ARG A C 1
ATOM 730 O O . ARG A 1 92 ? 12.199 4.400 -14.810 1.00 69.19 92 ARG A O 1
ATOM 737 N N . GLN A 1 93 ? 12.435 6.520 -15.551 1.00 65.50 93 GLN A N 1
ATOM 738 C CA . GLN A 1 93 ? 12.921 6.225 -16.893 1.00 65.50 93 GLN 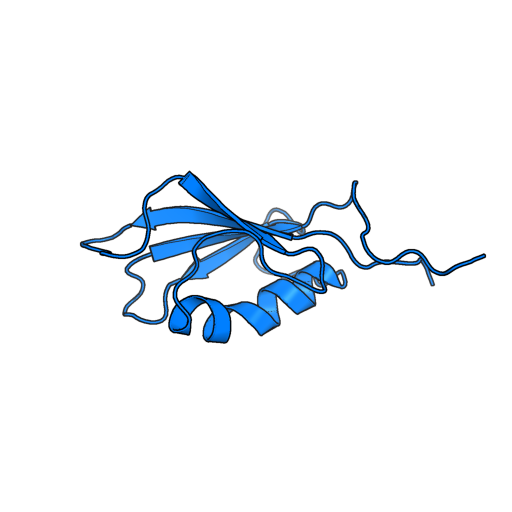A CA 1
ATOM 739 C C . GLN A 1 93 ? 14.403 6.604 -16.922 1.00 65.50 93 GLN A C 1
ATOM 741 O O . GLN A 1 93 ? 14.779 7.657 -16.406 1.00 65.50 93 GLN A O 1
ATOM 746 N N . LYS A 1 94 ? 15.276 5.731 -17.425 1.00 57.38 94 LYS A N 1
ATOM 747 C CA . LYS A 1 94 ? 16.696 6.067 -17.558 1.00 57.38 94 LYS A CA 1
ATOM 748 C C . LYS A 1 94 ? 16.814 7.096 -18.687 1.00 57.38 94 LYS A C 1
ATOM 750 O O . LYS A 1 94 ? 16.275 6.862 -19.766 1.00 57.38 94 LYS A O 1
ATOM 755 N N . GLU A 1 95 ? 17.451 8.239 -18.426 1.00 57.47 95 GLU A N 1
ATOM 756 C CA . GLU A 1 95 ? 17.784 9.198 -19.487 1.00 57.47 95 GLU A CA 1
ATOM 757 C C . GLU A 1 95 ? 18.555 8.468 -20.591 1.00 57.47 95 GLU A C 1
ATOM 759 O O . GLU A 1 95 ? 19.431 7.642 -20.311 1.00 57.47 95 GLU A O 1
ATOM 764 N N . ARG A 1 96 ? 18.141 8.720 -21.832 1.00 51.62 96 ARG A N 1
ATOM 765 C CA . ARG A 1 96 ? 18.655 8.066 -23.031 1.00 51.62 96 ARG A CA 1
ATOM 766 C C . ARG A 1 96 ? 19.998 8.645 -23.447 1.00 51.62 96 ARG A C 1
ATOM 768 O O . ARG A 1 96 ? 20.118 9.887 -23.413 1.00 51.62 96 ARG A O 1
#